Protein AF-A0A396GME3-F1 (afdb_monomer_lite)

Organism: Medicago truncatula (NCBI:txid3880)

Sequence (78 aa):
MLDRILAVLASHDVLKCLVIQDEQKLGTFHRFYSMTPVARFFAPNSDGVSLGPLLALIQDNVFLASWLVTFMSFTFFK

InterPro domains:
  IPR036388 Winged helix-like DNA-binding domain superfamily [G3DSA:1.10.10.10] (1-72)
  IPR036390 Winged helix DNA-binding domain superfamily [SSF46785] (1-45)

Secondary structure (DSSP, 8-state):
-HHHHHHHHHHTTSEEEEEEE-TTSTT-EEEEEEE-HHHHTTSPPTTS--SHHHHHHHTSHHHHHHHHHHHHHHHHT-

Foldseek 3Di:
DVVVVLVVCVVVVQWPWDWDDDPVDPPDTDTDIHGDPNVVQQDQDPVRHHCVVVVCVCPDPVNVVVVVVVVVVVVVVD

Structure (mmCIF, N/CA/C/O backbone):
data_AF-A0A396GME3-F1
#
_entry.id   AF-A0A396GME3-F1
#
loop_
_atom_site.group_PDB
_atom_site.id
_atom_site.type_symbol
_atom_site.label_atom_id
_atom_site.label_alt_id
_atom_site.label_comp_id
_atom_site.label_asym_id
_atom_site.label_entity_id
_atom_site.label_seq_id
_atom_site.pdbx_PDB_ins_code
_atom_site.Cartn_x
_atom_site.Cartn_y
_atom_site.Cartn_z
_atom_site.occupancy
_atom_site.B_iso_or_equiv
_atom_site.auth_seq_id
_atom_site.auth_comp_id
_atom_site.auth_asym_id
_atom_site.auth_atom_id
_atom_site.pdbx_PDB_model_num
ATOM 1 N N . MET A 1 1 ? 2.754 -3.867 13.561 1.00 74.25 1 MET A N 1
ATOM 2 C CA . MET A 1 1 ? 3.198 -2.881 12.544 1.00 74.25 1 MET A CA 1
ATOM 3 C C . MET A 1 1 ? 2.120 -2.587 11.509 1.00 74.25 1 MET A C 1
ATOM 5 O O . MET A 1 1 ? 1.882 -1.415 11.263 1.00 74.25 1 MET A O 1
ATOM 9 N N . LEU A 1 2 ? 1.427 -3.601 10.977 1.00 79.69 2 LEU A N 1
ATOM 10 C CA . LEU A 1 2 ? 0.299 -3.428 10.046 1.00 79.69 2 LEU A CA 1
ATOM 11 C C . LEU A 1 2 ? -0.777 -2.453 10.548 1.00 79.69 2 LEU A C 1
ATOM 13 O O . LEU A 1 2 ? -1.172 -1.572 9.801 1.00 79.69 2 LEU A O 1
ATOM 17 N N . ASP A 1 3 ? -1.154 -2.528 11.828 1.00 80.56 3 ASP A N 1
ATOM 18 C CA . ASP A 1 3 ? -2.114 -1.599 12.451 1.00 80.56 3 ASP A CA 1
ATOM 19 C C . ASP A 1 3 ? -1.733 -0.118 12.263 1.00 80.56 3 ASP A C 1
ATOM 21 O O . ASP A 1 3 ? -2.581 0.711 11.953 1.00 80.56 3 ASP A O 1
ATOM 25 N N . ARG A 1 4 ? -0.433 0.210 12.339 1.00 83.62 4 ARG A N 1
ATOM 26 C CA . ARG A 1 4 ? 0.057 1.581 12.126 1.00 83.62 4 ARG A CA 1
ATOM 27 C C . ARG A 1 4 ? -0.084 2.015 10.669 1.00 83.62 4 ARG A C 1
ATOM 29 O O . ARG A 1 4 ? -0.486 3.142 10.417 1.00 83.62 4 ARG A O 1
ATOM 36 N N . ILE A 1 5 ? 0.216 1.124 9.722 1.00 85.44 5 ILE A N 1
ATOM 37 C CA . ILE A 1 5 ? 0.053 1.389 8.284 1.00 85.44 5 ILE A CA 1
ATOM 38 C C . ILE A 1 5 ? -1.433 1.582 7.968 1.00 85.44 5 ILE A C 1
ATOM 40 O O . ILE A 1 5 ? -1.809 2.587 7.375 1.00 85.44 5 ILE A O 1
ATOM 44 N N . LEU A 1 6 ? -2.290 0.676 8.442 1.00 82.19 6 LEU A N 1
ATOM 45 C CA . LEU A 1 6 ? -3.739 0.761 8.264 1.00 82.19 6 LEU A CA 1
ATOM 46 C C . LEU A 1 6 ? -4.322 2.021 8.923 1.00 82.19 6 LEU A C 1
ATOM 48 O O . LEU A 1 6 ? -5.214 2.643 8.356 1.00 82.19 6 LEU A O 1
ATOM 52 N N . ALA A 1 7 ? -3.795 2.441 10.078 1.00 83.06 7 ALA A N 1
ATOM 53 C CA . ALA A 1 7 ? -4.178 3.694 10.726 1.00 83.06 7 ALA A CA 1
ATOM 54 C C . ALA A 1 7 ? -3.789 4.932 9.900 1.00 83.06 7 ALA A C 1
ATOM 56 O O . ALA A 1 7 ? -4.591 5.857 9.802 1.00 83.06 7 ALA A O 1
ATOM 57 N N . VAL A 1 8 ? -2.609 4.942 9.268 1.00 85.56 8 VAL A N 1
ATOM 58 C CA . VAL A 1 8 ? -2.197 6.021 8.350 1.00 85.56 8 VAL A CA 1
ATOM 59 C C . VAL A 1 8 ? -3.062 6.025 7.091 1.00 85.56 8 VAL A C 1
ATOM 61 O O . VAL A 1 8 ? -3.507 7.081 6.655 1.00 85.56 8 VAL A O 1
ATOM 64 N N . LEU A 1 9 ? -3.370 4.865 6.511 1.00 84.12 9 LEU A N 1
ATOM 65 C CA . LEU A 1 9 ? -4.298 4.806 5.379 1.00 84.12 9 LEU A CA 1
ATOM 66 C C . LEU A 1 9 ? -5.696 5.298 5.780 1.00 84.12 9 LEU A C 1
ATOM 68 O O . LEU A 1 9 ? -6.347 5.999 5.008 1.00 84.12 9 LEU A O 1
ATOM 72 N N . ALA A 1 10 ? -6.140 4.984 6.998 1.00 84.81 10 ALA A N 1
ATOM 73 C CA . ALA A 1 10 ? -7.414 5.460 7.515 1.00 84.81 10 ALA A CA 1
ATOM 74 C C . ALA A 1 10 ? -7.434 6.976 7.767 1.00 84.81 10 ALA A C 1
ATOM 76 O O . ALA A 1 10 ? -8.458 7.609 7.529 1.00 84.81 10 ALA A O 1
ATOM 77 N N . SER A 1 11 ? -6.316 7.586 8.183 1.00 83.44 11 SER A N 1
ATOM 78 C CA . SER A 1 11 ? -6.236 9.047 8.334 1.00 83.44 11 SER A CA 1
ATOM 79 C C . SER A 1 11 ? -6.305 9.791 6.997 1.00 83.44 11 SER A C 1
ATOM 81 O O . SER A 1 11 ? -6.691 10.954 6.974 1.00 83.44 11 SER A O 1
ATOM 83 N N . HIS A 1 12 ? -5.955 9.125 5.894 1.00 82.94 12 HIS A N 1
ATOM 84 C CA . HIS A 1 12 ? -6.062 9.652 4.529 1.00 82.94 12 HIS A CA 1
ATOM 85 C C . HIS A 1 12 ? -7.370 9.228 3.825 1.00 82.94 12 HIS A C 1
ATOM 87 O O . HIS A 1 12 ? -7.470 9.338 2.607 1.00 82.94 12 HIS A O 1
ATOM 93 N N . ASP A 1 13 ? -8.356 8.705 4.570 1.00 78.50 13 ASP A N 1
ATOM 94 C CA . ASP A 1 13 ? -9.652 8.185 4.084 1.00 78.50 13 ASP A CA 1
ATOM 95 C C . ASP A 1 13 ? -9.554 7.059 3.025 1.00 78.50 13 ASP A C 1
ATOM 97 O O . ASP A 1 13 ? -10.529 6.678 2.369 1.00 78.50 13 ASP A O 1
ATOM 101 N N . VAL A 1 14 ? -8.373 6.449 2.894 1.00 82.38 14 VAL A N 1
ATOM 102 C CA . VAL A 1 14 ? -8.144 5.264 2.052 1.00 82.38 14 VAL A CA 1
ATOM 103 C C . VAL A 1 14 ? -8.746 4.015 2.703 1.00 82.38 14 VAL A C 1
ATOM 105 O O . VAL A 1 14 ? -9.078 3.054 2.020 1.00 82.38 14 VAL A O 1
ATOM 108 N N . LEU A 1 15 ? -8.938 4.010 4.023 1.00 84.00 15 LEU A N 1
ATOM 109 C CA . LEU A 1 15 ? -9.628 2.945 4.756 1.00 84.00 15 LEU A CA 1
ATOM 110 C C . LEU A 1 15 ? -10.608 3.554 5.761 1.00 84.00 15 LEU A C 1
ATOM 112 O O . LEU A 1 15 ? -10.334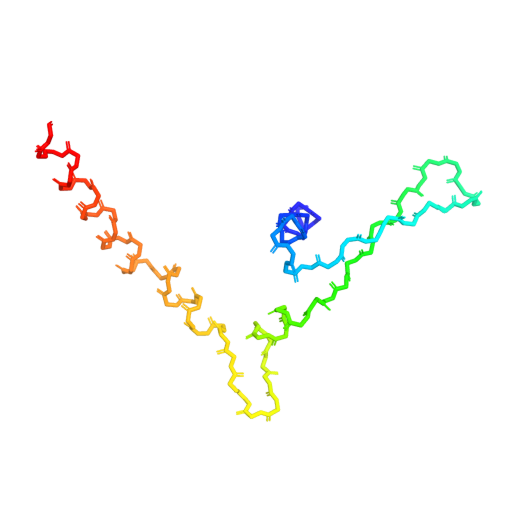 4.597 6.349 1.00 84.00 15 LEU A O 1
ATOM 116 N N . LYS A 1 16 ? -11.732 2.886 6.030 1.00 82.12 16 LYS A N 1
ATOM 117 C CA . LYS A 1 16 ? -12.567 3.215 7.193 1.00 82.12 16 LYS A CA 1
ATOM 118 C C . LYS A 1 16 ? -12.066 2.442 8.400 1.00 82.12 16 LYS A C 1
ATOM 120 O O . LYS A 1 16 ? -11.982 1.220 8.350 1.00 82.12 16 LYS A O 1
ATOM 125 N N . CYS A 1 17 ? -11.760 3.157 9.477 1.00 83.00 17 CYS A N 1
ATOM 126 C CA . CYS A 1 17 ? -11.439 2.575 10.774 1.00 83.00 17 CYS A CA 1
ATOM 127 C C . CYS A 1 17 ? -12.696 2.593 11.649 1.00 83.00 17 CYS A C 1
ATOM 129 O O . CYS A 1 17 ? -13.247 3.656 11.929 1.00 83.00 17 CYS A O 1
ATOM 131 N N . LEU A 1 18 ? -13.152 1.416 12.059 1.00 80.12 18 LEU A N 1
ATOM 132 C CA . LEU A 1 18 ? -14.253 1.219 12.992 1.00 80.12 18 LEU A CA 1
ATOM 133 C C . LEU A 1 18 ? -13.663 0.662 14.282 1.00 80.12 18 LEU A C 1
ATOM 135 O O . LEU A 1 18 ? -13.040 -0.397 14.279 1.00 80.12 18 LEU A O 1
ATOM 139 N N . VAL A 1 19 ? -13.830 1.383 15.384 1.00 79.50 19 VAL A N 1
ATOM 140 C CA . VAL A 1 19 ? -13.397 0.914 16.702 1.00 79.50 19 VAL A CA 1
ATOM 141 C C . VAL A 1 19 ? -14.620 0.339 17.392 1.00 79.50 19 VAL A C 1
ATOM 143 O O . VAL A 1 19 ? -15.525 1.083 17.758 1.00 79.50 19 VAL A O 1
ATOM 146 N N . ILE A 1 20 ? -14.659 -0.982 17.529 1.00 78.94 20 ILE A N 1
ATOM 147 C CA . ILE A 1 20 ? -15.715 -1.673 18.264 1.00 78.94 20 ILE A CA 1
ATOM 148 C C . ILE A 1 20 ? -15.175 -1.959 19.659 1.00 78.94 20 ILE A C 1
ATOM 150 O O . ILE A 1 20 ? -14.120 -2.578 19.823 1.00 78.94 20 ILE A O 1
ATOM 154 N N . GLN A 1 21 ? -15.882 -1.454 20.664 1.00 73.94 21 GLN A N 1
ATOM 155 C CA . GLN A 1 21 ? -15.610 -1.779 22.052 1.00 73.94 21 GLN A CA 1
ATOM 156 C C . GLN A 1 21 ? -16.352 -3.068 22.383 1.00 73.94 21 GLN A C 1
ATOM 158 O O . GLN A 1 21 ? -17.566 -3.147 22.209 1.00 73.94 21 GLN A O 1
ATOM 163 N N . ASP A 1 22 ? -15.615 -4.088 22.810 1.00 69.50 22 ASP A N 1
ATOM 164 C CA . ASP A 1 22 ? -16.225 -5.348 23.207 1.00 69.50 22 ASP A CA 1
ATOM 165 C C . ASP A 1 22 ? -16.757 -5.210 24.640 1.00 69.50 22 ASP A C 1
ATOM 167 O O . ASP A 1 22 ? -15.983 -5.084 25.592 1.00 69.50 22 ASP A O 1
ATOM 171 N N . GLU A 1 23 ? -18.081 -5.177 24.803 1.00 67.06 23 GLU A N 1
ATOM 172 C CA . GLU A 1 23 ? -18.714 -5.005 26.119 1.00 67.06 23 GLU A CA 1
ATOM 173 C C . GLU A 1 23 ? -18.476 -6.205 27.052 1.00 67.06 23 GLU A C 1
ATOM 175 O O . GLU A 1 23 ? -18.628 -6.086 28.267 1.00 67.06 23 GLU A O 1
ATOM 180 N N . GLN A 1 24 ? -18.048 -7.355 26.515 1.00 65.44 24 GLN A N 1
ATOM 181 C CA . GLN A 1 24 ? -17.826 -8.577 27.295 1.00 65.44 24 GLN A CA 1
ATOM 182 C C . GLN A 1 24 ? -16.429 -8.651 27.932 1.00 65.44 24 GLN A C 1
ATOM 184 O O . GLN A 1 24 ? -16.216 -9.423 28.870 1.00 65.44 24 GLN A O 1
ATOM 189 N N . LYS A 1 25 ? -15.473 -7.834 27.473 1.00 59.69 25 LYS A N 1
ATOM 190 C CA . LYS A 1 25 ? -14.141 -7.695 28.077 1.00 59.69 25 LYS A CA 1
ATOM 191 C C . LYS A 1 25 ? -13.774 -6.222 28.185 1.00 59.69 25 LYS A C 1
ATOM 193 O O . LYS A 1 25 ? -13.289 -5.603 27.240 1.00 59.69 25 LYS A O 1
ATOM 198 N N . LEU A 1 26 ? -13.956 -5.688 29.390 1.00 56.94 26 LEU A N 1
ATOM 199 C CA . LEU A 1 26 ? -13.558 -4.339 29.775 1.00 56.94 26 LEU A CA 1
ATOM 200 C C . LEU A 1 26 ? -12.067 -4.108 29.436 1.00 56.94 26 LEU A C 1
ATOM 202 O O . LEU A 1 26 ? -11.183 -4.584 30.144 1.00 56.94 26 LEU A O 1
ATOM 206 N N . GLY A 1 27 ? -11.791 -3.413 28.327 1.00 63.34 27 GLY A N 1
ATOM 207 C 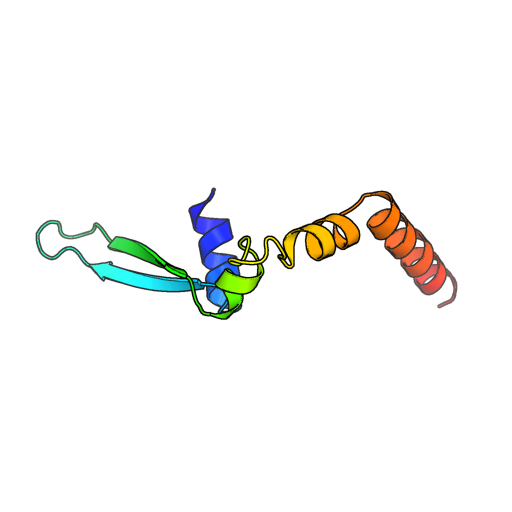CA . GLY A 1 27 ? -10.438 -3.012 27.911 1.00 63.34 27 GLY A CA 1
ATOM 208 C C . GLY A 1 27 ? -9.958 -3.520 26.546 1.00 63.34 27 GLY A C 1
ATOM 209 O O . GLY A 1 27 ? -8.920 -3.052 26.076 1.00 63.34 27 GLY A O 1
ATOM 210 N N . THR A 1 28 ? -10.684 -4.418 25.870 1.00 64.06 28 THR A N 1
ATOM 211 C CA . THR A 1 28 ? -10.337 -4.838 24.498 1.00 64.06 28 THR A CA 1
ATOM 212 C C . THR A 1 28 ? -11.087 -4.013 23.457 1.00 64.06 28 THR A C 1
ATOM 214 O O . THR A 1 28 ? -12.282 -4.187 23.233 1.00 64.06 28 THR A O 1
ATOM 217 N N . PHE A 1 29 ? -10.359 -3.109 22.801 1.00 70.06 29 PHE A N 1
ATOM 218 C CA . PHE A 1 29 ? -10.831 -2.391 21.620 1.00 70.06 29 PHE A CA 1
ATOM 219 C C . PHE A 1 29 ? -10.430 -3.171 20.370 1.00 70.06 29 PHE A C 1
ATOM 221 O O . PHE A 1 29 ? -9.239 -3.373 20.120 1.00 70.06 29 PHE A O 1
ATOM 228 N N . HIS A 1 30 ? -11.407 -3.579 19.567 1.00 73.75 30 HIS A N 1
ATOM 229 C CA . HIS A 1 30 ? -11.151 -4.184 18.268 1.00 73.75 30 HIS A CA 1
ATOM 230 C C . HIS A 1 30 ? -11.249 -3.116 17.179 1.00 73.75 30 HIS A C 1
ATOM 232 O O . HIS A 1 30 ? -12.297 -2.508 16.963 1.00 73.75 30 HIS A O 1
ATOM 238 N N . ARG A 1 31 ? -10.131 -2.871 16.490 1.00 75.19 31 ARG A N 1
ATOM 239 C CA . ARG A 1 31 ? -10.087 -2.014 15.304 1.00 75.19 31 ARG A CA 1
ATOM 240 C C . ARG A 1 31 ? -10.373 -2.842 14.062 1.00 75.19 31 ARG A C 1
ATOM 242 O O . ARG A 1 31 ? -9.596 -3.720 13.698 1.00 75.19 31 ARG A O 1
ATOM 249 N N . PHE A 1 32 ? -11.478 -2.528 13.408 1.00 79.44 32 PHE A N 1
ATOM 250 C CA . PHE A 1 32 ? -11.847 -3.071 12.115 1.00 79.44 32 PHE A CA 1
ATOM 251 C C . PHE A 1 32 ? -11.523 -2.060 11.028 1.00 79.44 32 PHE A C 1
ATOM 253 O O . PHE A 1 32 ? -11.824 -0.873 11.144 1.00 79.44 32 PHE A O 1
ATOM 260 N N . TYR A 1 33 ? -10.920 -2.553 9.956 1.00 81.94 33 TYR A N 1
ATOM 261 C CA . TYR A 1 33 ? -10.603 -1.759 8.784 1.00 81.94 33 TYR A CA 1
ATOM 262 C C . TYR A 1 33 ? -11.476 -2.229 7.630 1.00 81.94 33 TYR A C 1
ATOM 264 O O . TYR A 1 33 ? -11.492 -3.414 7.306 1.00 81.94 33 TYR A O 1
ATOM 272 N N . SER A 1 34 ? -12.208 -1.303 7.022 1.00 82.31 34 SER A N 1
ATOM 273 C CA . SER A 1 34 ? -13.006 -1.562 5.828 1.00 82.31 34 SER A CA 1
ATOM 274 C C . SER A 1 34 ? -12.448 -0.776 4.646 1.00 82.31 34 SER A C 1
ATOM 276 O O . SER A 1 34 ? -11.956 0.344 4.804 1.00 82.31 34 SER A O 1
ATOM 278 N N . MET A 1 35 ? -12.502 -1.369 3.455 1.00 75.94 35 MET A N 1
ATOM 279 C CA . MET A 1 35 ? -12.038 -0.730 2.225 1.00 75.94 35 MET A CA 1
ATOM 280 C C . MET A 1 35 ? -13.017 0.363 1.789 1.00 75.94 35 MET A C 1
ATOM 282 O O . MET A 1 35 ? -14.197 0.092 1.559 1.00 75.94 35 MET A O 1
ATOM 286 N N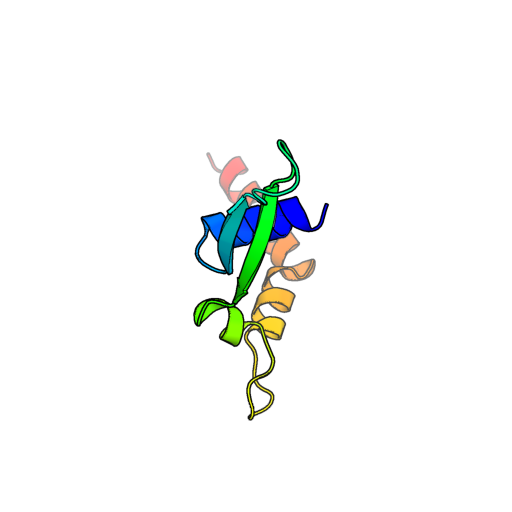 . THR A 1 36 ? -12.530 1.595 1.630 1.00 80.19 36 THR A N 1
ATOM 287 C CA . THR A 1 36 ? -13.292 2.653 0.951 1.00 80.19 36 THR A CA 1
ATOM 288 C C . THR A 1 36 ? -13.258 2.441 -0.567 1.00 80.19 36 THR A C 1
ATOM 290 O O . THR A 1 36 ? -12.413 1.698 -1.074 1.00 80.19 36 THR A O 1
ATOM 293 N N . PRO A 1 37 ? -14.147 3.088 -1.342 1.00 75.50 37 PRO A N 1
ATOM 294 C CA . PRO A 1 37 ? -14.069 3.072 -2.805 1.00 75.50 37 PRO A CA 1
ATOM 295 C C . PRO A 1 37 ? -12.694 3.501 -3.346 1.00 75.50 37 PRO A C 1
ATOM 297 O O . PRO A 1 37 ? -12.296 3.025 -4.401 1.00 75.50 37 PRO A O 1
ATOM 300 N N . VAL A 1 38 ? -11.936 4.320 -2.605 1.00 74.25 38 VAL A N 1
ATOM 301 C CA . VAL A 1 38 ? -10.557 4.692 -2.961 1.00 74.25 38 VAL A CA 1
ATOM 302 C C . VAL A 1 38 ? -9.607 3.490 -2.875 1.00 74.25 38 VAL A C 1
ATOM 304 O O . VAL A 1 38 ? -8.811 3.274 -3.786 1.00 74.25 38 VAL A O 1
ATOM 307 N N . ALA A 1 39 ? -9.736 2.646 -1.843 1.00 74.50 39 ALA A N 1
ATOM 308 C CA . ALA A 1 39 ? -8.959 1.408 -1.727 1.00 74.50 39 ALA A CA 1
ATOM 309 C C . ALA A 1 39 ? -9.201 0.428 -2.886 1.00 74.50 39 ALA A C 1
ATOM 311 O O . ALA A 1 39 ? -8.291 -0.324 -3.235 1.00 74.50 39 ALA A O 1
ATOM 312 N N . ARG A 1 40 ? -10.388 0.443 -3.516 1.00 75.44 40 ARG A N 1
ATOM 313 C CA . ARG A 1 40 ? -10.672 -0.431 -4.669 1.00 75.44 40 ARG A CA 1
ATOM 314 C C . ARG A 1 40 ? -9.761 -0.154 -5.855 1.00 75.44 40 ARG A C 1
ATOM 316 O O . ARG A 1 40 ? -9.404 -1.098 -6.539 1.00 75.44 40 ARG A O 1
ATOM 323 N N . PHE A 1 41 ? -9.328 1.088 -6.064 1.00 75.81 41 PHE A N 1
ATOM 324 C CA . PHE A 1 41 ? -8.423 1.401 -7.171 1.00 75.81 41 PHE A CA 1
ATOM 325 C C . PHE A 1 41 ? -7.015 0.823 -6.985 1.00 75.81 41 PHE A C 1
ATOM 327 O O . PHE A 1 41 ? -6.286 0.667 -7.962 1.00 75.81 41 PHE A O 1
ATOM 334 N N . PHE A 1 42 ? -6.621 0.492 -5.752 1.00 72.50 42 PHE A N 1
ATOM 335 C CA . PHE A 1 42 ? -5.351 -0.184 -5.476 1.00 72.50 42 PHE A CA 1
ATOM 336 C C . PHE A 1 42 ? -5.435 -1.703 -5.669 1.00 72.50 42 PHE A C 1
ATOM 338 O O . PHE A 1 42 ? -4.400 -2.355 -5.800 1.00 72.50 42 PHE A O 1
ATOM 345 N N . ALA A 1 43 ? -6.643 -2.270 -5.706 1.00 75.69 43 ALA A N 1
ATOM 346 C CA . ALA A 1 43 ? -6.862 -3.674 -6.019 1.00 75.69 43 ALA A CA 1
ATOM 347 C C . ALA A 1 43 ? -7.047 -3.872 -7.539 1.00 75.69 43 ALA A C 1
ATOM 349 O O . ALA A 1 43 ? -7.442 -2.937 -8.238 1.00 75.69 43 ALA A O 1
ATOM 350 N N . PRO A 1 44 ? -6.762 -5.070 -8.079 1.00 71.31 44 PRO A N 1
ATOM 351 C CA . PRO A 1 44 ? -7.102 -5.401 -9.459 1.00 71.31 44 PRO A CA 1
ATOM 352 C C . PRO A 1 44 ? -8.617 -5.328 -9.646 1.00 71.31 44 PRO A C 1
ATOM 354 O O . PRO A 1 44 ? -9.361 -6.055 -8.984 1.00 71.31 44 PRO A O 1
ATOM 357 N N . ASN A 1 45 ? -9.074 -4.453 -10.541 1.00 73.62 45 ASN A N 1
ATOM 358 C CA . ASN A 1 45 ? -10.470 -4.450 -10.968 1.00 73.62 45 ASN A CA 1
ATOM 359 C C . ASN A 1 45 ? -10.763 -5.683 -11.844 1.00 73.62 45 ASN A C 1
ATOM 361 O O . ASN A 1 45 ? -9.850 -6.411 -12.236 1.00 73.62 45 ASN A O 1
ATOM 365 N N . SER A 1 46 ? -12.038 -5.908 -12.185 1.00 76.62 46 SER A N 1
ATOM 366 C CA . SER A 1 46 ? -12.481 -6.989 -13.090 1.00 76.62 46 SER A CA 1
ATOM 367 C C . SER A 1 46 ? -11.736 -7.014 -14.426 1.00 76.62 46 SER A C 1
ATOM 369 O O . SER A 1 46 ? -11.574 -8.073 -15.022 1.00 76.62 46 SER A O 1
ATOM 371 N N . ASP A 1 47 ? -11.242 -5.854 -14.853 1.00 76.56 47 ASP A N 1
ATOM 372 C CA . ASP A 1 47 ? -10.529 -5.665 -16.115 1.00 76.56 47 ASP A CA 1
ATOM 373 C C . ASP A 1 47 ? -9.010 -5.875 -15.965 1.00 76.56 47 ASP A C 1
ATOM 375 O O . ASP A 1 47 ? -8.242 -5.611 -16.886 1.00 76.56 47 ASP A O 1
ATOM 379 N N . GLY A 1 48 ? -8.544 -6.304 -14.785 1.00 73.50 48 GLY A N 1
ATOM 380 C CA . GLY A 1 48 ? -7.129 -6.545 -14.482 1.00 73.50 48 GLY A CA 1
ATOM 381 C C . GLY A 1 48 ? -6.288 -5.277 -14.301 1.00 73.50 48 GLY A C 1
ATOM 382 O O . GLY A 1 48 ? -5.102 -5.368 -13.990 1.00 73.50 48 GLY A O 1
ATOM 383 N N . VAL A 1 49 ? -6.886 -4.094 -14.458 1.00 72.38 49 VAL A N 1
ATOM 384 C CA . VAL A 1 49 ? -6.220 -2.799 -14.278 1.00 72.38 49 VAL A CA 1
ATOM 385 C C . VAL A 1 49 ? -6.313 -2.366 -12.813 1.00 72.38 49 VAL A C 1
ATOM 387 O O . VAL A 1 49 ? -7.379 -2.437 -12.199 1.00 72.38 49 VAL A O 1
ATOM 390 N N . SER A 1 50 ? -5.199 -1.899 -12.251 1.00 80.56 50 SER A N 1
ATOM 391 C CA . SER A 1 50 ? -5.130 -1.277 -10.924 1.00 80.56 50 SER A CA 1
ATOM 392 C C . SER A 1 50 ? -4.213 -0.055 -10.958 1.00 80.56 50 SER A C 1
ATOM 394 O O . SER A 1 50 ? -3.418 0.115 -11.882 1.00 80.56 50 SER A O 1
ATOM 396 N N . LEU A 1 51 ? -4.289 0.793 -9.933 1.00 77.00 51 LEU A N 1
ATOM 397 C CA . LEU A 1 51 ? -3.305 1.850 -9.675 1.00 77.00 51 LEU A CA 1
ATOM 398 C C . LEU A 1 51 ? -2.026 1.314 -9.008 1.00 77.00 51 LEU A C 1
ATOM 400 O O . LEU A 1 51 ? -1.108 2.084 -8.730 1.00 77.00 51 LEU A O 1
ATOM 404 N N . GLY A 1 52 ? -1.935 0.002 -8.768 1.00 79.69 52 GLY A N 1
ATOM 405 C CA . GLY A 1 52 ? -0.750 -0.642 -8.202 1.00 79.69 52 GLY A CA 1
ATOM 406 C C . GLY A 1 52 ? 0.533 -0.372 -9.003 1.00 79.69 52 GLY A C 1
ATOM 407 O O . GLY A 1 52 ? 1.510 0.073 -8.405 1.00 79.69 52 GLY A O 1
ATOM 408 N N . PRO A 1 53 ? 0.548 -0.550 -10.340 1.00 80.56 53 PRO A N 1
ATOM 409 C CA . PRO A 1 53 ? 1.707 -0.243 -11.179 1.00 80.56 53 PRO A CA 1
ATOM 410 C C . PRO A 1 53 ? 2.126 1.230 -11.136 1.00 80.56 53 PRO A C 1
ATOM 412 O O . PRO A 1 53 ? 3.316 1.523 -11.174 1.00 80.56 53 PRO A O 1
ATOM 415 N N . LEU A 1 54 ? 1.168 2.158 -11.011 1.00 80.62 54 LEU A N 1
ATOM 416 C CA . LEU A 1 54 ? 1.463 3.586 -10.862 1.00 80.62 54 LEU A CA 1
ATOM 417 C C . LEU A 1 54 ? 2.181 3.854 -9.532 1.00 80.62 54 LEU A C 1
ATOM 419 O O . LEU A 1 54 ? 3.184 4.562 -9.498 1.00 80.62 54 LEU A O 1
ATOM 423 N N . LEU A 1 55 ? 1.689 3.260 -8.441 1.00 80.25 55 LEU A N 1
ATOM 424 C CA . LEU A 1 55 ? 2.31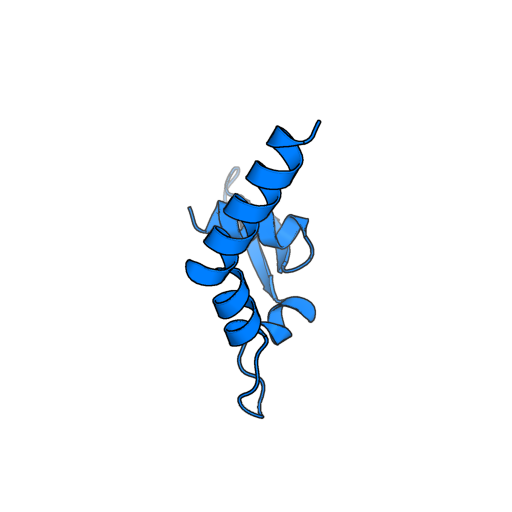7 3.378 -7.127 1.00 80.25 55 LEU A CA 1
ATOM 425 C C . LEU A 1 55 ? 3.722 2.753 -7.124 1.00 80.25 55 LEU A C 1
ATOM 427 O O . LEU A 1 55 ? 4.655 3.352 -6.597 1.00 80.25 55 LEU A O 1
ATOM 431 N N . ALA A 1 56 ? 3.881 1.592 -7.766 1.00 82.94 56 ALA A N 1
ATOM 432 C CA . ALA A 1 56 ? 5.168 0.917 -7.915 1.00 82.94 56 ALA A CA 1
ATOM 433 C C . ALA A 1 56 ? 6.173 1.755 -8.716 1.00 82.94 56 ALA A C 1
ATOM 435 O O . ALA A 1 56 ? 7.341 1.800 -8.349 1.00 82.94 56 ALA A O 1
ATOM 436 N N . LEU A 1 57 ? 5.719 2.458 -9.760 1.00 83.88 57 LEU A N 1
ATOM 437 C CA . LEU A 1 57 ? 6.555 3.370 -10.540 1.00 83.88 57 LEU A CA 1
ATOM 438 C C . LEU A 1 57 ? 7.030 4.564 -9.702 1.00 83.88 57 LEU A C 1
ATOM 440 O O . LEU A 1 57 ? 8.205 4.905 -9.731 1.00 83.88 57 LEU A O 1
ATOM 444 N N . ILE A 1 58 ? 6.132 5.188 -8.933 1.00 81.69 58 ILE A N 1
ATOM 445 C CA . ILE A 1 58 ? 6.468 6.341 -8.077 1.00 81.69 58 ILE A CA 1
ATOM 446 C C . ILE A 1 58 ? 7.440 5.937 -6.964 1.00 81.69 58 ILE A C 1
ATOM 448 O O . ILE A 1 58 ? 8.312 6.716 -6.582 1.00 81.69 58 ILE A O 1
ATOM 452 N N . GLN A 1 59 ? 7.280 4.726 -6.438 1.00 82.31 59 GLN A N 1
ATOM 453 C CA . GLN A 1 59 ? 8.111 4.193 -5.366 1.00 82.31 59 GLN A CA 1
ATOM 454 C C . GLN A 1 59 ? 9.377 3.491 -5.879 1.00 82.31 59 GLN A C 1
ATOM 456 O O . GLN A 1 59 ? 10.181 3.021 -5.072 1.00 82.31 59 GLN A O 1
ATOM 461 N N . ASP A 1 60 ? 9.567 3.434 -7.199 1.00 86.38 60 ASP A N 1
ATOM 462 C CA . ASP A 1 60 ? 10.764 2.872 -7.801 1.00 86.38 60 ASP A CA 1
ATOM 463 C C . ASP A 1 60 ? 11.990 3.732 -7.484 1.00 86.38 60 ASP A C 1
ATOM 465 O O . ASP A 1 60 ? 11.937 4.965 -7.413 1.00 86.38 60 ASP A O 1
ATOM 469 N N . ASN A 1 61 ? 13.127 3.066 -7.308 1.00 81.81 61 ASN A N 1
ATOM 470 C CA . ASN A 1 61 ? 14.359 3.720 -6.886 1.00 81.81 61 ASN A CA 1
ATOM 471 C C . ASN A 1 61 ? 14.834 4.739 -7.933 1.00 81.81 61 ASN A C 1
ATOM 473 O O . ASN A 1 61 ? 15.356 5.788 -7.572 1.00 81.81 61 ASN A O 1
ATOM 477 N N . VAL A 1 62 ? 14.592 4.490 -9.226 1.00 84.12 62 VAL A N 1
ATOM 478 C CA . VAL A 1 62 ? 14.957 5.427 -10.300 1.00 84.12 62 VAL A CA 1
ATOM 479 C C . VAL A 1 62 ? 14.145 6.721 -10.204 1.00 84.12 62 VAL A C 1
ATOM 481 O O . VAL A 1 62 ? 14.698 7.818 -10.335 1.00 84.12 62 VAL A O 1
ATOM 484 N N . PHE A 1 63 ? 12.844 6.613 -9.925 1.00 79.50 63 PHE A N 1
ATOM 485 C CA . PHE A 1 63 ? 11.977 7.774 -9.736 1.00 79.50 63 PHE A CA 1
ATOM 486 C C . PHE A 1 63 ? 12.338 8.532 -8.459 1.00 79.50 63 PHE A C 1
ATOM 488 O O . PHE A 1 63 ? 12.553 9.744 -8.513 1.00 79.50 63 PHE A O 1
ATOM 495 N N . LEU A 1 64 ? 12.499 7.839 -7.332 1.00 83.12 64 LEU A N 1
ATOM 496 C CA . LEU A 1 64 ? 12.895 8.467 -6.069 1.00 83.12 64 LEU A CA 1
ATOM 497 C C . LEU A 1 64 ? 14.277 9.133 -6.153 1.00 83.12 64 LEU A C 1
ATOM 499 O O . LEU A 1 64 ? 14.445 10.260 -5.684 1.00 83.12 64 LEU A O 1
ATOM 503 N N . ALA A 1 65 ? 15.252 8.486 -6.794 1.00 82.44 65 ALA A N 1
ATOM 504 C CA . ALA A 1 65 ? 16.585 9.047 -7.003 1.00 82.44 65 ALA A CA 1
ATOM 505 C C . ALA A 1 65 ? 16.538 10.314 -7.866 1.00 82.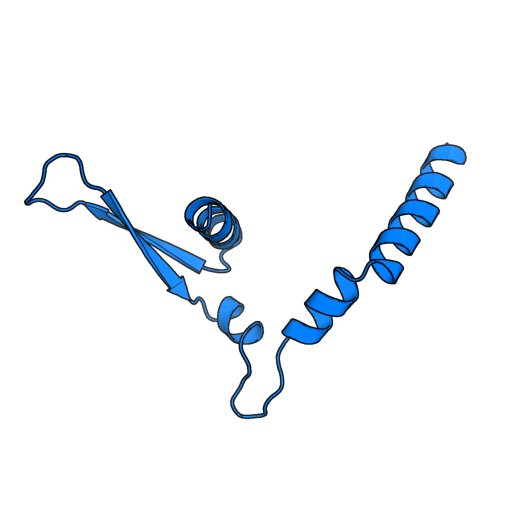44 65 ALA A C 1
ATOM 507 O O . ALA A 1 65 ? 17.227 11.289 -7.565 1.00 82.44 65 ALA A O 1
ATOM 508 N N . SER A 1 66 ? 15.686 10.330 -8.894 1.00 80.56 66 SER A N 1
ATOM 509 C CA . SER A 1 66 ? 15.492 11.507 -9.746 1.00 80.56 66 SER A CA 1
ATOM 510 C C . SER A 1 66 ? 14.962 12.697 -8.941 1.00 80.56 66 SER A C 1
ATOM 512 O O . SER A 1 66 ? 15.492 13.802 -9.051 1.00 80.56 66 SER A O 1
ATOM 514 N N . TRP A 1 67 ? 13.986 12.466 -8.057 1.00 75.56 67 TRP A N 1
ATOM 515 C CA . TRP A 1 67 ? 13.470 13.499 -7.156 1.00 75.56 67 TRP A CA 1
ATOM 516 C C . TRP A 1 67 ? 14.528 14.006 -6.174 1.00 75.56 67 TRP A C 1
ATOM 518 O O . TRP A 1 67 ? 14.625 15.214 -5.974 1.00 75.56 67 TRP A O 1
ATOM 528 N N . LEU A 1 68 ? 15.349 13.125 -5.595 1.00 74.62 68 LEU A N 1
ATOM 529 C CA . LEU A 1 68 ? 16.423 13.527 -4.678 1.00 74.62 68 LEU A CA 1
ATOM 530 C C . LEU A 1 68 ? 17.485 14.384 -5.373 1.00 74.62 68 LEU A C 1
ATOM 532 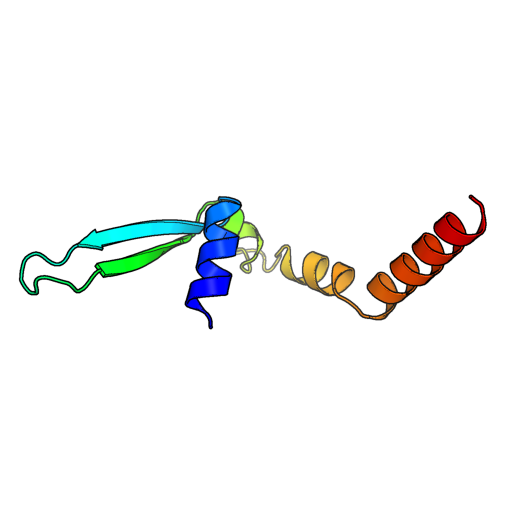O O . LEU A 1 68 ? 17.891 15.406 -4.823 1.00 74.62 68 LEU A O 1
ATOM 536 N N . VAL A 1 69 ? 17.895 14.021 -6.591 1.00 68.19 69 VAL A N 1
ATOM 537 C CA . VAL A 1 69 ? 18.867 14.804 -7.371 1.00 68.19 69 VAL A CA 1
ATOM 538 C C . VAL A 1 69 ? 18.305 16.184 -7.717 1.00 68.19 69 VAL A C 1
ATOM 540 O O . VAL A 1 69 ? 18.992 17.187 -7.522 1.00 68.19 69 VAL A O 1
ATOM 543 N N . THR A 1 70 ? 17.046 16.274 -8.157 1.00 63.16 70 THR A N 1
ATOM 544 C CA . THR A 1 70 ? 16.402 17.567 -8.443 1.00 63.16 70 THR A CA 1
ATOM 545 C C . THR A 1 70 ? 16.199 18.409 -7.181 1.00 63.16 70 THR A C 1
ATOM 547 O O . THR A 1 70 ? 16.462 19.611 -7.202 1.00 63.16 70 THR A O 1
ATOM 550 N N . PHE A 1 71 ? 15.784 17.799 -6.069 1.00 59.22 71 PHE A N 1
ATOM 551 C CA . PHE A 1 71 ? 15.587 18.493 -4.793 1.00 59.22 71 PHE A CA 1
ATOM 552 C C . PHE A 1 71 ? 16.912 19.032 -4.230 1.00 59.22 71 PHE A C 1
ATOM 554 O O . PHE A 1 71 ? 16.980 20.157 -3.731 1.00 59.22 71 PHE A O 1
ATOM 561 N N . MET A 1 72 ? 17.996 18.271 -4.381 1.00 59.22 72 MET A N 1
ATOM 562 C CA . MET A 1 72 ? 19.341 18.691 -3.987 1.00 59.22 72 MET A CA 1
ATOM 563 C C . MET A 1 72 ? 19.871 19.813 -4.894 1.00 59.22 72 MET A C 1
ATOM 565 O O . MET A 1 72 ? 20.441 20.779 -4.390 1.00 59.22 72 MET A O 1
ATOM 569 N N . SER A 1 73 ? 19.577 19.772 -6.200 1.00 57.75 73 SER A N 1
ATOM 570 C CA . SER A 1 73 ? 19.851 20.883 -7.126 1.00 57.75 73 SER A CA 1
ATOM 571 C C . SER A 1 73 ? 19.084 22.163 -6.770 1.00 57.75 73 SER A C 1
ATOM 573 O O . SER A 1 73 ? 19.640 23.252 -6.871 1.00 57.75 73 SER A O 1
ATOM 575 N N . PHE A 1 74 ? 17.834 22.050 -6.309 1.00 54.06 74 PHE A N 1
ATOM 576 C CA . PHE A 1 74 ? 17.037 23.196 -5.851 1.00 54.06 74 PHE A CA 1
ATOM 577 C C . PHE A 1 74 ? 17.541 23.790 -4.531 1.00 54.06 74 PHE A C 1
ATOM 579 O O . PHE A 1 74 ? 17.459 24.998 -4.330 1.00 54.06 74 PHE A O 1
ATOM 586 N N . THR A 1 75 ? 18.077 22.954 -3.640 1.00 54.84 75 THR A N 1
ATOM 587 C CA . THR A 1 75 ? 18.616 23.403 -2.346 1.00 54.84 75 THR A CA 1
ATOM 588 C C . THR A 1 75 ? 20.001 24.043 -2.501 1.00 54.84 75 THR A C 1
ATOM 590 O O . THR A 1 75 ? 20.364 24.901 -1.708 1.00 54.84 75 THR A O 1
ATOM 593 N N . PHE A 1 76 ? 20.762 23.673 -3.537 1.00 52.59 76 PHE A N 1
ATOM 594 C CA . PHE A 1 76 ? 22.076 24.261 -3.830 1.00 52.59 76 PHE A CA 1
ATOM 595 C C . PHE A 1 76 ? 21.998 25.603 -4.585 1.00 52.59 76 PHE A C 1
ATOM 597 O O . PHE A 1 76 ? 22.977 26.340 -4.627 1.00 52.59 76 PHE A O 1
ATOM 604 N N . PHE A 1 77 ? 20.848 25.932 -5.185 1.00 51.94 77 PHE A N 1
ATOM 605 C CA . PHE A 1 77 ? 20.639 27.183 -5.928 1.00 51.94 77 PHE A CA 1
ATOM 606 C C . PHE A 1 77 ? 19.918 28.275 -5.111 1.00 51.94 77 PHE A C 1
ATOM 608 O O . PHE A 1 77 ? 19.438 29.254 -5.683 1.00 51.94 77 PHE A O 1
ATOM 615 N N . LYS A 1 78 ? 19.815 28.121 -3.786 1.00 46.16 78 LYS A N 1
ATOM 616 C CA . LYS A 1 78 ? 19.209 29.108 -2.884 1.00 46.16 78 LYS A CA 1
ATOM 617 C C . LYS A 1 78 ? 20.203 29.613 -1.849 1.00 46.16 78 LYS A C 1
ATOM 619 O O . LYS A 1 78 ? 20.963 28.781 -1.314 1.00 46.16 78 LYS A O 1
#

Radius of gyration: 18.92 Å; chains: 1; bounding box: 41×38×46 Å

pLDDT: mean 74.99, std 9.36, range [46.16, 86.38]